Protein AF-A0ABD7CFW6-F1 (afdb_monomer)

pLDDT: mean 78.45, std 21.55, range [39.34, 96.31]

Nearest PDB structures (foldseek):
  1is1-assembly1_A  TM=9.417E-01  e=3.573E+00  Vibrio parahaemolyticus
  3lf9-assembly1_A  TM=8.559E-01  e=4.057E+00  synthetic construct
  4oyd-assembly2_D  TM=6.497E-01  e=6.324E+00  synthetic construct

Sequence (71 aa):
MILYDLLKNLIDNNYYEKEDMNNKLNVFYTFNQIDMEQYSELMARVNPAAKEDAGNQELNVEDTIEKAITQ

Or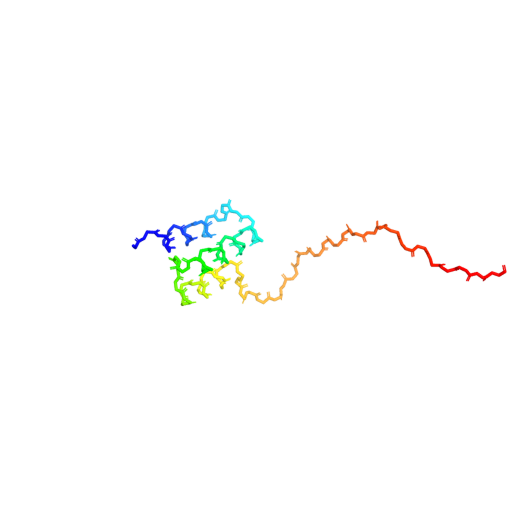ganism: Clostridium botulinum (NCBI:txid1491)

Foldseek 3Di:
DPVLVVLVVCLVVVVDQLVVSLVVLVVCVVVVVDDPVSSVVSNCSSVPPDDDDDDDDPDDPDDDDDDDDDD

Mean predicted aligned error: 12.4 Å

Secondary structure (DSSP, 8-state):
--HHHHHHHHHHTT-S-HHHHHHHHHHHHHTTSS-HHHHHHHHHHHS------------------------

Radius of gyration: 18.87 Å; Cα contacts (8 Å, |Δi|>4): 30; chains: 1; bounding box: 69×24×25 Å

Structure (mmCIF, N/CA/C/O backbone):
data_AF-A0ABD7CFW6-F1
#
_entry.id   AF-A0ABD7CFW6-F1
#
loop_
_atom_site.group_PDB
_atom_site.id
_atom_site.type_symbol
_atom_site.label_atom_id
_atom_site.label_alt_id
_atom_site.label_comp_id
_atom_site.label_asym_id
_atom_site.label_entity_id
_atom_site.label_seq_id
_atom_site.pdbx_PDB_ins_code
_atom_site.Cartn_x
_atom_site.Cartn_y
_atom_site.Cartn_z
_atom_site.occupancy
_atom_site.B_iso_or_equiv
_atom_site.auth_seq_id
_atom_site.auth_comp_id
_atom_site.auth_asym_id
_atom_site.auth_atom_id
_atom_site.pdbx_PDB_model_num
ATOM 1 N N . MET A 1 1 ? -14.733 4.245 -0.212 1.00 59.56 1 MET A N 1
ATOM 2 C CA . MET A 1 1 ? -14.270 3.127 -1.060 1.00 59.56 1 MET A CA 1
ATOM 3 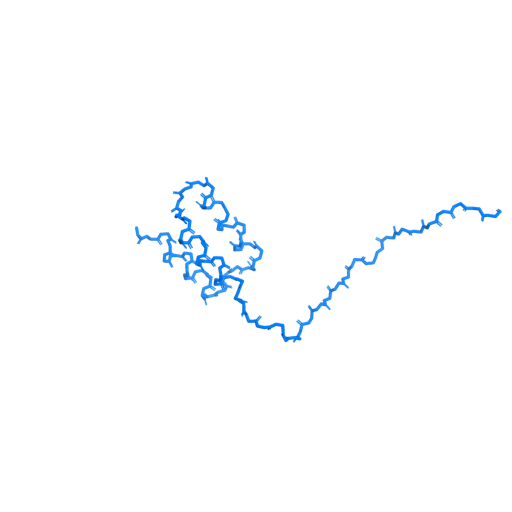C C . MET A 1 1 ? -13.650 3.682 -2.350 1.00 59.56 1 MET A C 1
ATOM 5 O O . MET A 1 1 ? -14.150 3.423 -3.425 1.00 59.56 1 MET A O 1
ATOM 9 N N . ILE A 1 2 ? -12.645 4.563 -2.232 1.00 83.50 2 ILE A N 1
ATOM 10 C CA . ILE A 1 2 ? -12.043 5.273 -3.387 1.00 83.50 2 ILE A CA 1
ATOM 11 C C . ILE A 1 2 ? -10.516 5.324 -3.237 1.00 83.50 2 ILE A C 1
ATOM 13 O O . ILE A 1 2 ? -9.792 5.150 -4.207 1.00 83.50 2 ILE A O 1
ATOM 17 N N . LEU A 1 3 ? -10.018 5.521 -2.007 1.00 91.38 3 LEU A N 1
ATOM 18 C CA . LEU A 1 3 ? -8.584 5.661 -1.757 1.00 91.38 3 LEU A CA 1
ATOM 19 C C . LEU A 1 3 ? -7.799 4.369 -2.013 1.00 91.38 3 LEU A C 1
ATOM 21 O O . LEU A 1 3 ? -6.792 4.423 -2.703 1.00 91.38 3 LEU A O 1
ATOM 25 N N . TYR A 1 4 ? -8.259 3.221 -1.508 1.00 93.31 4 TYR A N 1
ATOM 26 C CA . TYR A 1 4 ? -7.583 1.939 -1.739 1.00 93.31 4 TYR A CA 1
ATOM 27 C C . TYR A 1 4 ? -7.449 1.629 -3.238 1.00 93.31 4 TYR A C 1
ATOM 29 O O . TYR A 1 4 ? -6.348 1.365 -3.714 1.00 93.31 4 TYR A O 1
ATOM 37 N N . ASP A 1 5 ? -8.540 1.759 -3.997 1.00 94.12 5 ASP A N 1
ATOM 38 C CA . ASP A 1 5 ? -8.533 1.507 -5.442 1.00 94.12 5 ASP A CA 1
ATOM 39 C C . ASP A 1 5 ? -7.650 2.509 -6.195 1.00 94.12 5 ASP A C 1
ATOM 41 O O . ASP A 1 5 ? -6.967 2.143 -7.152 1.00 94.12 5 ASP A O 1
ATOM 45 N N . LEU A 1 6 ? -7.617 3.771 -5.751 1.00 94.25 6 LEU A N 1
ATOM 46 C CA . LEU A 1 6 ? -6.699 4.771 -6.288 1.00 94.25 6 LEU A CA 1
ATOM 47 C C . LEU A 1 6 ? -5.244 4.368 -6.035 1.00 94.25 6 LEU A C 1
ATOM 49 O O . LEU A 1 6 ? -4.469 4.316 -6.982 1.00 94.25 6 LEU A O 1
ATOM 53 N N . LEU A 1 7 ? -4.874 4.047 -4.794 1.00 94.62 7 LEU A N 1
ATOM 54 C CA . LEU A 1 7 ? -3.510 3.641 -4.439 1.00 94.62 7 LEU A CA 1
ATOM 55 C C . LEU A 1 7 ? -3.083 2.396 -5.212 1.00 94.62 7 LEU A C 1
ATOM 57 O O . LEU A 1 7 ? -1.988 2.363 -5.767 1.00 94.62 7 LEU A O 1
ATOM 61 N N . LYS A 1 8 ? -3.975 1.413 -5.326 1.00 94.50 8 LYS A N 1
ATOM 62 C CA . LYS A 1 8 ? -3.745 0.213 -6.125 1.00 94.50 8 LYS A CA 1
ATOM 63 C C . LYS A 1 8 ? -3.489 0.557 -7.594 1.00 94.50 8 LYS A C 1
ATOM 65 O O . LYS A 1 8 ? -2.504 0.092 -8.153 1.00 94.50 8 LYS A O 1
ATOM 70 N N . ASN A 1 9 ? -4.310 1.417 -8.202 1.00 94.56 9 ASN A N 1
ATOM 71 C CA . ASN A 1 9 ? -4.081 1.881 -9.573 1.00 94.56 9 ASN A CA 1
ATOM 72 C C . ASN A 1 9 ? -2.754 2.635 -9.719 1.00 94.56 9 ASN A C 1
ATOM 74 O O . ASN A 1 9 ? -2.086 2.488 -10.741 1.00 94.56 9 ASN A O 1
ATOM 78 N N . LEU A 1 10 ? -2.362 3.429 -8.719 1.00 94.38 10 LEU A N 1
ATOM 79 C CA . LEU A 1 10 ? -1.097 4.157 -8.751 1.00 94.38 10 LEU A CA 1
ATOM 80 C C . LEU A 1 10 ? 0.111 3.208 -8.774 1.00 94.38 10 LEU A C 1
ATOM 82 O O . LEU A 1 10 ? 1.065 3.459 -9.510 1.00 94.38 10 LEU A O 1
ATOM 86 N N . ILE A 1 11 ? 0.038 2.123 -7.999 1.00 94.44 11 ILE A N 1
ATOM 87 C CA . ILE A 1 11 ? 1.051 1.061 -7.944 1.00 94.44 11 ILE A CA 1
ATOM 88 C C . ILE A 1 11 ? 1.062 0.261 -9.250 1.00 94.44 11 ILE A C 1
ATOM 90 O O . ILE A 1 11 ? 2.111 0.126 -9.870 1.00 94.44 11 ILE A O 1
ATOM 94 N N . ASP A 1 12 ? -0.100 -0.221 -9.698 1.00 93.44 12 ASP A N 1
ATOM 95 C CA . ASP A 1 12 ? -0.222 -1.099 -10.871 1.00 93.44 12 ASP A CA 1
ATOM 96 C C . ASP A 1 12 ? 0.260 -0.418 -12.169 1.00 93.44 12 ASP A C 1
ATOM 98 O O . ASP A 1 12 ? 0.754 -1.084 -13.076 1.00 93.44 12 ASP A O 1
ATOM 102 N N . ASN A 1 13 ? 0.140 0.910 -12.259 1.00 94.88 13 ASN A N 1
ATOM 103 C CA . ASN A 1 13 ? 0.601 1.703 -13.405 1.00 94.88 13 ASN A CA 1
ATOM 104 C C . ASN A 1 13 ? 1.989 2.337 -13.194 1.00 94.88 13 ASN A C 1
ATOM 106 O O . ASN A 1 13 ? 2.433 3.107 -14.043 1.00 94.88 13 ASN A O 1
ATOM 110 N N . ASN A 1 14 ? 2.661 2.045 -12.075 1.00 91.75 14 ASN A N 1
ATOM 111 C CA . ASN A 1 14 ? 3.999 2.542 -11.748 1.00 91.75 14 ASN A CA 1
ATOM 112 C C . ASN A 1 14 ? 4.137 4.076 -11.876 1.00 91.75 14 ASN A C 1
ATOM 114 O O . ASN A 1 14 ? 5.103 4.585 -12.442 1.00 91.75 14 ASN A O 1
ATOM 118 N N . TYR A 1 15 ? 3.146 4.827 -11.372 1.00 93.94 15 TYR A N 1
ATOM 119 C CA . TYR A 1 15 ? 3.116 6.298 -11.467 1.00 93.94 15 TYR A CA 1
ATOM 120 C C . TYR A 1 15 ? 4.163 7.006 -10.596 1.00 93.94 15 TYR A C 1
ATOM 122 O O . TYR A 1 15 ? 4.389 8.204 -10.764 1.00 93.94 15 TYR A O 1
ATOM 130 N N . TYR A 1 16 ? 4.752 6.293 -9.639 1.00 93.75 16 TYR A N 1
ATOM 131 C CA . TYR A 1 16 ? 5.762 6.811 -8.726 1.00 93.75 16 TYR A CA 1
ATOM 132 C C . TYR A 1 16 ? 6.854 5.772 -8.519 1.00 93.75 16 TYR A C 1
ATOM 134 O O . TYR A 1 16 ? 6.598 4.570 -8.607 1.00 93.75 16 TYR A O 1
ATOM 142 N N . GLU A 1 17 ? 8.036 6.252 -8.147 1.00 92.81 17 GLU A N 1
ATOM 143 C CA . GLU A 1 17 ? 9.119 5.401 -7.678 1.00 92.81 17 GLU A CA 1
ATOM 144 C C . GLU A 1 17 ? 8.715 4.632 -6.416 1.00 92.81 17 GLU A C 1
ATOM 146 O O . GLU A 1 17 ? 7.867 5.054 -5.620 1.00 92.81 17 GLU A O 1
ATOM 151 N N . LYS A 1 18 ? 9.365 3.491 -6.206 1.00 90.31 18 LYS A N 1
ATOM 152 C CA . LYS A 1 18 ? 9.082 2.594 -5.081 1.00 90.31 18 LYS A CA 1
ATOM 153 C C . LYS A 1 18 ? 9.192 3.291 -3.720 1.00 90.31 18 LYS A C 1
ATOM 155 O O . LYS A 1 18 ? 8.337 3.090 -2.858 1.00 90.31 18 LYS A O 1
ATOM 160 N N . GLU A 1 19 ? 10.218 4.117 -3.523 1.00 92.38 19 GLU A N 1
ATOM 161 C CA . GLU A 1 19 ? 10.402 4.879 -2.282 1.00 92.38 19 GLU A CA 1
ATOM 162 C C . GLU A 1 19 ? 9.265 5.886 -2.058 1.00 92.38 19 GLU A C 1
ATOM 164 O O . GLU A 1 19 ? 8.665 5.923 -0.980 1.00 92.38 19 GLU A O 1
ATOM 169 N N . ASP A 1 20 ? 8.901 6.635 -3.099 1.00 94.44 20 ASP A N 1
ATOM 170 C CA . ASP A 1 20 ? 7.798 7.594 -3.056 1.00 94.44 20 ASP A CA 1
ATOM 171 C C . ASP A 1 20 ? 6.468 6.917 -2.737 1.00 94.44 20 ASP A C 1
ATOM 173 O O . ASP A 1 20 ? 5.664 7.448 -1.963 1.00 94.44 20 ASP A O 1
ATOM 177 N N . MET A 1 21 ? 6.225 5.739 -3.311 1.00 95.56 21 MET A N 1
ATOM 178 C CA . MET A 1 21 ? 5.012 4.981 -3.044 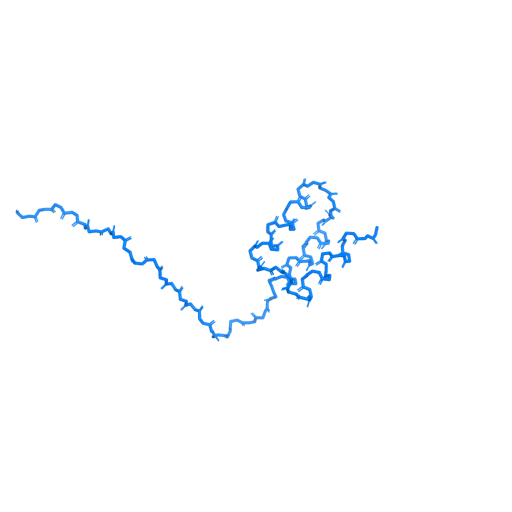1.00 95.56 21 MET A CA 1
ATOM 179 C C . MET A 1 21 ? 4.972 4.467 -1.600 1.00 95.56 21 MET A C 1
ATOM 181 O O . MET A 1 21 ? 3.956 4.642 -0.928 1.00 95.56 21 MET A O 1
ATOM 185 N N . ASN A 1 22 ? 6.080 3.931 -1.077 1.00 94.75 22 ASN A N 1
ATOM 186 C CA . ASN A 1 22 ? 6.183 3.522 0.330 1.00 94.75 22 ASN A CA 1
ATOM 187 C C . ASN A 1 22 ? 5.901 4.701 1.281 1.00 94.75 22 ASN A C 1
ATOM 189 O O . ASN A 1 22 ? 5.097 4.580 2.207 1.00 94.75 22 ASN A O 1
ATOM 193 N N . ASN A 1 23 ? 6.497 5.870 1.026 1.00 96.12 23 ASN A N 1
ATOM 194 C CA . ASN A 1 23 ? 6.284 7.070 1.840 1.00 96.12 23 ASN A CA 1
ATOM 195 C C . ASN A 1 23 ? 4.822 7.533 1.819 1.00 96.12 23 ASN A C 1
ATOM 197 O O . ASN A 1 23 ? 4.265 7.890 2.859 1.00 96.12 23 ASN A O 1
ATOM 201 N N . LYS A 1 24 ? 4.165 7.485 0.656 1.00 95.25 24 LYS A N 1
ATOM 202 C CA . LYS A 1 24 ? 2.735 7.803 0.540 1.00 95.25 24 LYS A CA 1
ATOM 203 C C . LYS A 1 24 ? 1.878 6.829 1.346 1.00 95.25 24 LYS A C 1
ATOM 205 O O . LYS A 1 24 ? 1.043 7.282 2.126 1.00 95.25 24 LYS A O 1
ATOM 210 N N . LEU A 1 25 ? 2.097 5.519 1.207 1.00 96.06 25 LEU A N 1
ATOM 211 C CA . LEU A 1 25 ? 1.359 4.500 1.965 1.00 96.06 25 LEU A CA 1
ATOM 212 C C . LEU A 1 25 ? 1.525 4.690 3.481 1.00 96.06 25 LEU A C 1
ATOM 214 O O . LEU A 1 25 ? 0.529 4.649 4.205 1.00 96.06 25 LEU A O 1
ATOM 218 N N . ASN A 1 26 ? 2.740 5.003 3.946 1.00 95.50 26 ASN A N 1
ATOM 219 C CA . ASN A 1 26 ? 3.022 5.321 5.350 1.00 95.50 26 ASN A CA 1
ATOM 220 C C . ASN A 1 26 ? 2.205 6.516 5.849 1.00 95.50 26 ASN A C 1
ATOM 222 O O . ASN A 1 26 ? 1.639 6.468 6.942 1.00 95.50 26 ASN A O 1
ATOM 226 N N . VAL A 1 27 ? 2.125 7.587 5.055 1.00 96.31 27 VAL A N 1
ATOM 227 C CA . VAL A 1 27 ? 1.332 8.775 5.392 1.00 96.31 27 VAL A CA 1
ATOM 228 C C . VAL A 1 27 ? -0.147 8.406 5.498 1.00 96.31 27 VAL A C 1
ATOM 230 O O . VAL A 1 27 ? -0.768 8.682 6.523 1.00 96.31 27 VAL A O 1
ATOM 233 N N . PHE A 1 28 ? -0.715 7.727 4.497 1.00 95.25 28 PHE A N 1
ATOM 234 C CA . PHE A 1 28 ? -2.131 7.341 4.529 1.00 95.25 28 PHE A CA 1
ATOM 235 C C . PHE A 1 28 ? -2.464 6.435 5.718 1.00 95.25 28 PHE A C 1
ATOM 237 O O . PHE A 1 28 ? -3.493 6.638 6.364 1.00 95.25 28 PHE A O 1
ATOM 244 N N . TYR A 1 29 ? -1.583 5.493 6.051 1.00 95.19 29 TYR A N 1
ATOM 245 C CA . TYR A 1 29 ? -1.737 4.637 7.224 1.00 95.19 29 TYR A CA 1
ATOM 246 C C . TYR A 1 29 ? -1.633 5.425 8.540 1.00 95.19 29 TYR A C 1
ATOM 248 O O . TYR A 1 29 ? -2.488 5.287 9.410 1.00 95.19 29 TYR A O 1
ATOM 256 N N . THR A 1 30 ? -0.655 6.330 8.666 1.00 95.75 30 THR A N 1
ATOM 257 C CA . THR A 1 30 ? -0.470 7.179 9.864 1.00 95.75 30 THR A CA 1
ATOM 258 C C . THR A 1 30 ? -1.706 8.026 10.167 1.00 95.75 30 THR A C 1
ATOM 260 O O . THR A 1 30 ? -2.063 8.232 11.326 1.00 95.75 30 THR A O 1
ATOM 263 N N . PHE A 1 31 ? -2.394 8.496 9.125 1.00 95.62 31 PHE A N 1
ATOM 264 C CA . PHE A 1 31 ? -3.630 9.270 9.247 1.00 95.62 31 PHE A CA 1
ATOM 265 C C . PHE A 1 31 ? -4.902 8.405 9.274 1.00 95.62 31 PHE A C 1
ATOM 267 O O . PHE A 1 31 ? -6.000 8.942 9.104 1.00 95.62 31 PHE A O 1
ATOM 274 N N . ASN A 1 32 ? -4.771 7.087 9.481 1.00 93.38 32 ASN A N 1
ATOM 275 C CA . ASN A 1 32 ? -5.865 6.109 9.508 1.00 93.38 32 ASN A CA 1
ATOM 276 C C . ASN A 1 32 ? -6.794 6.198 8.278 1.00 93.38 32 ASN A C 1
ATOM 278 O O . ASN A 1 32 ? -7.998 5.97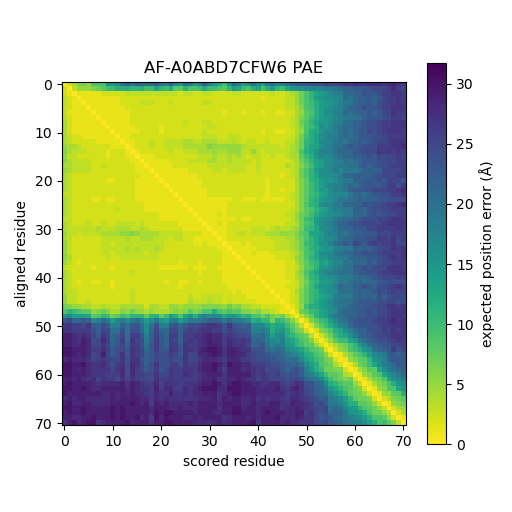0 8.380 1.00 93.38 32 ASN A O 1
ATOM 282 N N . GLN A 1 33 ? -6.255 6.591 7.118 1.00 94.12 33 GLN A N 1
ATOM 283 C CA . GLN A 1 33 ? -7.007 6.686 5.859 1.00 94.12 33 GLN A CA 1
ATOM 284 C C . GLN A 1 33 ? -7.156 5.323 5.174 1.00 94.12 33 GLN A C 1
ATOM 286 O O . GLN A 1 33 ? -8.068 5.128 4.371 1.00 94.12 33 GLN A O 1
ATOM 291 N N . ILE A 1 34 ? -6.250 4.403 5.494 1.00 94.31 34 ILE A N 1
ATOM 292 C CA . ILE A 1 34 ? -6.280 2.992 5.120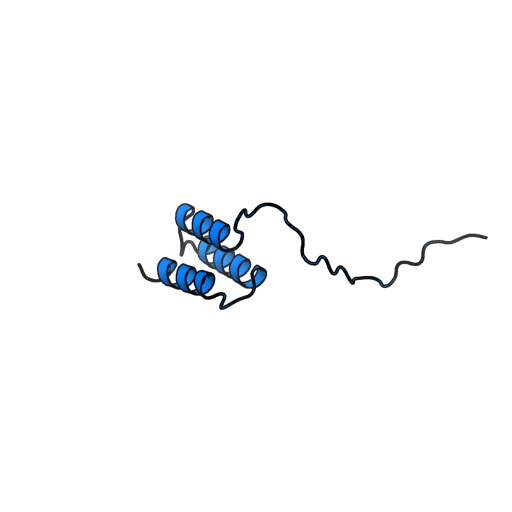 1.00 94.31 34 ILE A CA 1
ATOM 293 C C . ILE A 1 34 ? -6.061 2.161 6.381 1.00 94.31 34 ILE A C 1
ATOM 295 O O . ILE A 1 34 ? -5.363 2.599 7.301 1.00 94.31 34 ILE A O 1
ATOM 299 N N . ASP A 1 35 ? -6.668 0.982 6.431 1.00 94.19 35 ASP A N 1
ATOM 300 C CA . ASP A 1 35 ? -6.457 0.047 7.532 1.00 94.19 35 ASP A CA 1
ATOM 301 C C . ASP A 1 35 ? -5.149 -0.750 7.363 1.00 94.19 35 ASP A C 1
ATOM 303 O O . ASP A 1 35 ? -4.436 -0.646 6.360 1.00 94.19 35 ASP A O 1
ATOM 307 N N . MET A 1 36 ? -4.807 -1.532 8.387 1.00 93.88 36 MET A N 1
ATOM 308 C CA . MET A 1 36 ? -3.590 -2.345 8.404 1.00 93.88 36 MET A CA 1
ATOM 309 C C . MET A 1 36 ? -3.573 -3.408 7.295 1.00 93.88 36 MET A C 1
ATOM 311 O O . MET A 1 36 ? -2.507 -3.690 6.747 1.00 93.88 36 MET A O 1
ATOM 315 N N . GLU A 1 37 ? -4.725 -3.995 6.966 1.00 93.94 37 GLU A N 1
ATOM 316 C CA . GLU A 1 37 ? -4.836 -5.044 5.950 1.00 93.94 37 GLU A CA 1
ATOM 317 C C . GLU A 1 37 ? -4.561 -4.459 4.560 1.00 93.94 37 GLU A C 1
ATOM 319 O O . GLU A 1 37 ? -3.681 -4.934 3.840 1.00 93.94 37 GLU A O 1
ATOM 324 N N . GLN A 1 38 ? -5.216 -3.342 4.244 1.00 94.12 38 GLN A N 1
ATOM 325 C CA . GLN A 1 38 ? -5.014 -2.563 3.027 1.00 94.12 38 GLN A CA 1
ATOM 326 C C . GLN A 1 38 ? -3.573 -2.077 2.893 1.00 94.12 38 GLN A C 1
ATOM 328 O O . GLN A 1 38 ? -2.965 -2.225 1.834 1.00 94.12 38 GLN A O 1
ATOM 333 N N . TYR A 1 39 ? -3.009 -1.507 3.959 1.00 95.00 39 TYR A N 1
ATOM 334 C CA . TYR A 1 39 ? -1.624 -1.050 3.962 1.00 95.00 39 TYR A CA 1
ATOM 335 C C . TYR A 1 39 ? -0.653 -2.204 3.688 1.00 95.00 39 TYR A C 1
ATOM 337 O O . TYR A 1 39 ? 0.211 -2.080 2.819 1.00 95.00 39 TYR A O 1
ATOM 345 N N . SER A 1 40 ? -0.813 -3.340 4.374 1.00 94.19 40 SER A N 1
ATOM 346 C CA . SER A 1 40 ? 0.067 -4.496 4.190 1.00 94.19 40 SER A CA 1
ATOM 347 C C . SER A 1 40 ? -0.021 -5.064 2.773 1.00 94.19 40 SER A C 1
ATOM 349 O O . SER A 1 40 ? 1.005 -5.443 2.205 1.00 94.19 40 SER A O 1
ATOM 351 N N . GLU A 1 41 ? -1.217 -5.112 2.187 1.00 94.19 41 GLU A N 1
ATOM 352 C CA . GLU A 1 41 ? -1.406 -5.585 0.817 1.00 94.19 41 GLU A CA 1
ATOM 353 C C . GLU A 1 41 ? -0.754 -4.640 -0.203 1.00 94.19 41 GLU A C 1
ATOM 355 O O . GLU A 1 41 ? -0.010 -5.082 -1.081 1.00 94.19 41 GLU A O 1
ATOM 360 N N . LEU A 1 42 ? -0.987 -3.331 -0.074 1.00 94.44 42 LEU A N 1
ATOM 361 C CA . LEU A 1 42 ? -0.410 -2.324 -0.967 1.00 94.44 42 LEU A CA 1
ATOM 362 C C . LEU A 1 42 ? 1.123 -2.299 -0.853 1.00 94.44 42 LEU A C 1
ATOM 364 O O . LEU A 1 42 ? 1.808 -2.268 -1.873 1.00 94.44 42 LEU A O 1
ATOM 368 N N . MET A 1 43 ? 1.677 -2.416 0.357 1.00 94.12 43 MET A N 1
ATOM 369 C CA . MET A 1 43 ? 3.126 -2.509 0.577 1.00 94.12 43 MET A CA 1
ATOM 370 C C . MET A 1 43 ? 3.742 -3.758 -0.060 1.00 94.12 43 MET A C 1
ATOM 372 O O . MET A 1 43 ? 4.838 -3.677 -0.619 1.00 94.12 43 MET A O 1
ATOM 376 N N . ALA A 1 44 ? 3.051 -4.900 -0.015 1.00 93.69 44 ALA A N 1
ATOM 377 C CA . ALA A 1 44 ? 3.496 -6.125 -0.679 1.00 93.69 44 ALA A CA 1
ATOM 378 C C . ALA A 1 44 ? 3.449 -6.006 -2.211 1.00 93.69 44 ALA A C 1
ATOM 380 O O . ALA A 1 44 ? 4.278 -6.597 -2.898 1.00 93.69 44 ALA A O 1
ATOM 381 N N . ARG A 1 45 ? 2.515 -5.219 -2.760 1.00 92.12 45 ARG A N 1
ATOM 382 C CA . ARG A 1 45 ? 2.443 -4.926 -4.202 1.00 92.12 45 ARG A CA 1
ATOM 383 C C . ARG A 1 45 ? 3.563 -3.998 -4.666 1.00 92.12 45 ARG A C 1
ATOM 385 O O . ARG A 1 45 ? 4.101 -4.207 -5.745 1.00 92.12 45 ARG A O 1
ATOM 392 N N . VAL A 1 46 ? 3.930 -3.00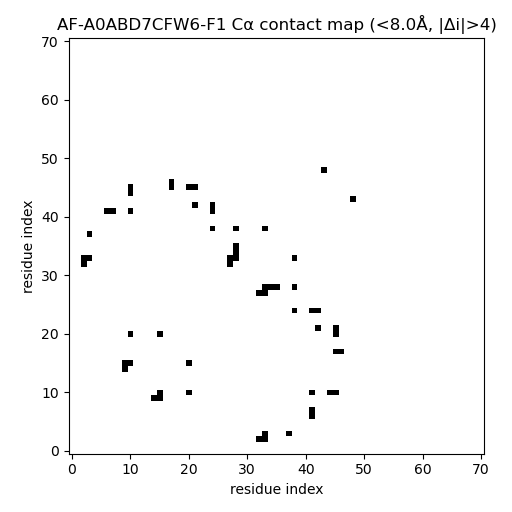6 -3.853 1.00 91.94 46 VAL A N 1
ATOM 393 C CA . VAL A 1 46 ? 5.072 -2.104 -4.112 1.00 91.94 46 VAL A CA 1
ATOM 394 C C . VAL A 1 46 ? 6.403 -2.842 -3.995 1.00 91.94 46 VAL A C 1
ATOM 396 O O . VAL A 1 46 ? 7.354 -2.571 -4.728 1.00 91.94 46 VAL A O 1
ATOM 399 N N . ASN A 1 47 ? 6.477 -3.786 -3.060 1.00 88.00 47 ASN A N 1
ATOM 400 C CA . ASN A 1 47 ? 7.661 -4.582 -2.778 1.00 88.00 47 ASN A CA 1
ATOM 401 C C . ASN A 1 47 ? 7.357 -6.060 -3.038 1.00 88.00 47 ASN A C 1
ATOM 403 O O . ASN A 1 47 ? 7.336 -6.845 -2.085 1.00 88.00 47 ASN A O 1
ATOM 407 N N . PRO A 1 48 ? 7.091 -6.453 -4.299 1.00 83.69 48 PRO A N 1
ATOM 408 C CA . PRO A 1 48 ? 6.765 -7.833 -4.596 1.00 83.69 48 PRO A CA 1
ATOM 409 C C . PRO A 1 48 ? 7.946 -8.701 -4.176 1.00 83.69 48 PRO A C 1
ATOM 411 O O . PRO A 1 48 ? 9.084 -8.457 -4.576 1.00 83.69 48 PRO A O 1
ATOM 414 N N . ALA A 1 49 ? 7.672 -9.722 -3.364 1.00 67.31 49 ALA A N 1
ATOM 415 C CA . ALA A 1 49 ? 8.636 -10.757 -3.013 1.00 67.31 49 ALA A CA 1
ATOM 416 C C . ALA A 1 49 ? 8.872 -11.677 -4.227 1.00 67.31 49 ALA A C 1
ATOM 418 O O . ALA A 1 49 ? 8.604 -12.877 -4.193 1.00 67.31 49 ALA A O 1
ATOM 419 N N . ALA A 1 50 ? 9.318 -11.108 -5.344 1.00 57.19 50 ALA A N 1
ATOM 420 C CA . ALA A 1 50 ? 9.996 -11.869 -6.369 1.00 57.19 50 ALA A CA 1
ATOM 421 C C . ALA A 1 50 ? 11.406 -12.140 -5.845 1.00 57.19 50 ALA A 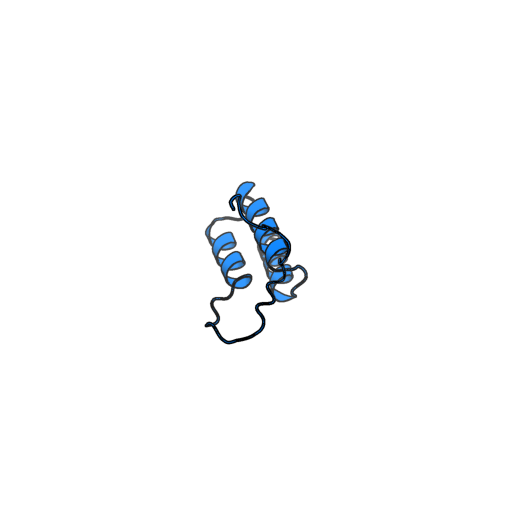C 1
ATOM 423 O O . ALA A 1 50 ? 12.079 -11.248 -5.331 1.00 57.19 50 ALA A O 1
ATOM 424 N N . LYS A 1 51 ? 11.788 -13.411 -5.917 1.00 49.75 51 LYS A N 1
ATOM 425 C CA . LYS A 1 51 ? 13.110 -13.936 -5.597 1.00 49.75 51 LYS A CA 1
ATOM 426 C C . LYS A 1 51 ? 14.199 -12.993 -6.099 1.00 49.75 51 LYS A C 1
ATOM 428 O O . LYS A 1 51 ? 14.071 -12.444 -7.189 1.00 49.75 51 LYS A O 1
ATOM 433 N N . GLU A 1 52 ? 15.257 -12.869 -5.309 1.00 47.91 52 GLU A N 1
ATOM 434 C CA . GLU A 1 52 ? 16.561 -12.422 -5.782 1.00 47.91 52 GLU A CA 1
ATOM 435 C C . GLU A 1 52 ? 16.837 -13.038 -7.163 1.00 47.91 52 GLU A C 1
ATOM 437 O O . GLU A 1 52 ? 17.056 -14.242 -7.272 1.00 47.91 52 GLU A O 1
ATOM 442 N N . ASP A 1 53 ? 16.780 -12.230 -8.217 1.00 45.28 53 ASP A N 1
ATOM 443 C CA . ASP A 1 53 ? 17.520 -12.482 -9.444 1.00 45.28 53 ASP A CA 1
ATOM 444 C C . ASP A 1 53 ? 17.948 -11.132 -10.030 1.00 45.28 53 ASP A C 1
ATOM 446 O O . ASP A 1 53 ? 17.143 -10.343 -10.520 1.00 45.28 53 ASP A O 1
ATOM 450 N N . ALA A 1 54 ? 19.237 -10.863 -9.818 1.00 48.66 54 ALA A N 1
ATOM 451 C CA . ALA A 1 54 ? 20.166 -10.135 -10.673 1.00 48.66 54 ALA A CA 1
ATOM 452 C C . ALA A 1 54 ? 19.654 -8.914 -11.466 1.00 48.66 54 ALA A C 1
ATOM 454 O O . ALA A 1 54 ? 19.059 -9.038 -12.533 1.00 48.66 54 ALA A O 1
ATOM 455 N N . GLY A 1 55 ? 20.076 -7.718 -11.043 1.00 41.97 55 GLY A N 1
ATOM 456 C CA . GLY A 1 55 ? 20.101 -6.562 -11.940 1.00 41.97 55 GLY A CA 1
ATOM 457 C C . GLY A 1 55 ? 20.243 -5.219 -11.243 1.00 41.97 55 GLY A C 1
ATOM 458 O O . GLY A 1 55 ? 19.261 -4.510 -11.079 1.00 41.97 55 GLY A O 1
ATOM 459 N N . ASN A 1 56 ? 21.494 -4.861 -10.944 1.00 41.38 56 ASN A N 1
ATOM 460 C CA . ASN A 1 56 ? 21.988 -3.490 -10.760 1.00 41.38 56 ASN A CA 1
ATOM 461 C C . ASN A 1 56 ? 21.848 -2.904 -9.346 1.00 41.38 56 ASN A C 1
ATOM 463 O O . ASN A 1 56 ? 21.095 -1.971 -9.078 1.00 41.38 56 ASN A O 1
ATOM 467 N N . GLN A 1 57 ? 22.720 -3.397 -8.464 1.00 45.75 57 GLN A N 1
ATOM 468 C CA . GLN A 1 57 ? 23.465 -2.491 -7.595 1.00 45.75 57 GLN A CA 1
ATOM 469 C C . GLN A 1 57 ? 24.318 -1.572 -8.484 1.00 45.75 57 GLN A C 1
ATOM 471 O O . GLN A 1 57 ? 25.288 -2.031 -9.077 1.00 45.75 57 GLN A O 1
ATOM 476 N N . GLU A 1 58 ? 24.006 -0.283 -8.530 1.00 39.34 58 GLU A N 1
ATOM 477 C CA . GLU A 1 58 ? 25.044 0.742 -8.654 1.00 39.34 58 GLU A CA 1
ATOM 478 C C . GLU A 1 58 ? 25.023 1.566 -7.369 1.00 39.34 58 GLU A C 1
ATOM 480 O O . GLU A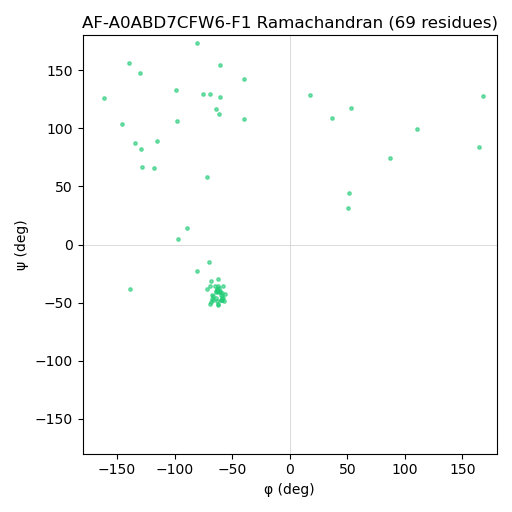 1 58 ? 24.309 2.553 -7.210 1.00 39.34 58 GLU A O 1
ATOM 485 N N . LEU A 1 59 ? 25.807 1.080 -6.406 1.00 43.53 59 LEU A N 1
ATOM 486 C CA . LEU A 1 59 ? 26.417 1.918 -5.390 1.00 43.53 59 LEU A CA 1
ATOM 487 C C . LEU A 1 59 ? 27.379 2.856 -6.118 1.00 43.53 59 LEU A C 1
ATOM 489 O O . LEU A 1 59 ? 28.373 2.393 -6.669 1.00 43.53 59 LEU A O 1
ATOM 493 N N . ASN A 1 60 ? 27.123 4.158 -6.073 1.00 47.66 60 ASN A N 1
ATOM 494 C CA . ASN A 1 60 ? 28.215 5.112 -6.163 1.00 47.66 60 ASN A CA 1
ATOM 495 C C . ASN A 1 60 ? 28.040 6.188 -5.093 1.00 47.66 60 ASN A C 1
ATOM 497 O O . ASN A 1 60 ? 27.399 7.216 -5.299 1.00 47.66 60 ASN A O 1
ATOM 501 N N . VAL A 1 61 ? 28.582 5.891 -3.913 1.00 49.25 61 VAL A N 1
ATOM 502 C CA . VAL A 1 61 ? 28.962 6.904 -2.929 1.00 49.25 61 VAL A CA 1
ATOM 503 C C . VAL A 1 61 ? 30.412 6.609 -2.539 1.00 49.25 61 VAL A C 1
ATOM 505 O O . VAL A 1 61 ? 30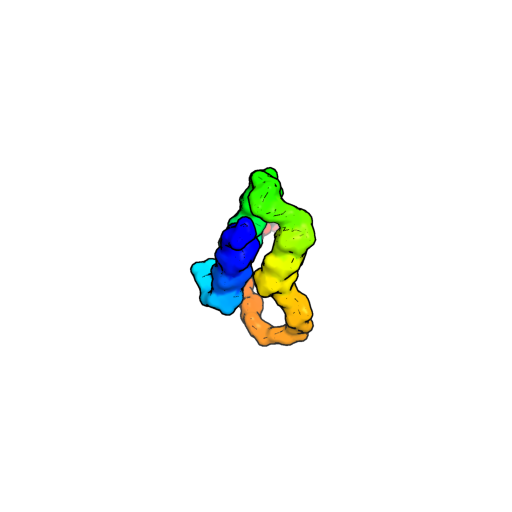.698 6.163 -1.431 1.00 49.25 61 VAL A O 1
ATOM 508 N N . GLU A 1 62 ? 31.328 6.779 -3.492 1.00 50.00 62 GLU A N 1
ATOM 509 C CA . GLU A 1 62 ? 32.750 6.972 -3.204 1.00 50.00 62 GLU A CA 1
ATOM 510 C C . GLU A 1 62 ? 33.068 8.469 -3.254 1.00 50.00 62 GLU A C 1
ATOM 512 O O . GLU A 1 62 ? 33.063 9.059 -4.325 1.00 50.00 62 GLU A O 1
ATOM 517 N N . ASP A 1 63 ? 33.277 9.065 -2.077 1.00 47.88 63 ASP A N 1
ATOM 518 C CA . ASP A 1 63 ? 34.272 10.105 -1.735 1.00 47.88 63 ASP A CA 1
ATOM 519 C C . ASP A 1 63 ? 33.881 10.659 -0.345 1.00 47.88 63 ASP A C 1
ATOM 521 O O . ASP A 1 63 ? 32.731 11.023 -0.127 1.00 47.88 63 ASP A O 1
ATOM 525 N N . THR A 1 64 ? 34.694 10.751 0.706 1.00 47.47 64 THR A N 1
ATOM 526 C CA . THR A 1 64 ? 36.119 10.515 0.944 1.00 47.47 64 THR A CA 1
ATOM 527 C C . THR A 1 64 ? 36.241 10.366 2.472 1.00 47.47 64 THR A C 1
ATOM 529 O O . THR A 1 64 ? 35.812 11.256 3.207 1.00 47.47 64 THR A O 1
ATOM 532 N N . ILE A 1 65 ? 36.823 9.284 2.997 1.00 50.34 65 ILE A N 1
ATOM 533 C CA . ILE A 1 65 ? 37.359 9.285 4.372 1.00 50.34 65 ILE A CA 1
ATOM 534 C C . ILE A 1 65 ? 38.791 8.767 4.292 1.00 50.34 65 ILE A C 1
ATOM 536 O O . ILE A 1 65 ? 39.060 7.587 4.514 1.00 50.34 65 ILE A O 1
ATOM 540 N N . GLU A 1 66 ? 39.722 9.658 3.948 1.00 57.12 66 GLU A N 1
ATOM 541 C CA . GLU A 1 66 ? 41.133 9.395 4.204 1.00 57.12 66 GLU A CA 1
ATOM 542 C C . GLU A 1 66 ? 41.399 9.441 5.710 1.00 57.12 66 GLU A C 1
ATOM 544 O O . GLU A 1 66 ? 40.982 10.328 6.457 1.00 57.12 66 GLU A O 1
ATOM 549 N N . LYS A 1 67 ? 42.063 8.382 6.147 1.00 53.56 67 LYS A N 1
ATOM 550 C CA . LYS A 1 67 ? 42.230 7.925 7.514 1.00 53.56 67 LYS A CA 1
ATOM 551 C C . LYS A 1 67 ? 43.588 8.393 8.047 1.00 53.56 67 LYS A C 1
ATOM 553 O O . LYS A 1 67 ? 44.601 8.156 7.411 1.00 53.56 67 LYS A O 1
ATOM 558 N N . ALA A 1 68 ? 43.567 8.944 9.260 1.00 45.91 68 ALA A N 1
ATOM 559 C CA . ALA A 1 68 ? 44.581 8.853 10.320 1.00 45.91 68 ALA A CA 1
ATOM 560 C C . ALA A 1 68 ? 46.066 9.209 10.041 1.00 45.91 68 ALA A C 1
ATOM 562 O O . ALA A 1 68 ? 46.797 8.504 9.362 1.00 45.91 68 ALA A O 1
ATOM 563 N N . ILE A 1 69 ? 46.524 10.241 10.758 1.00 49.03 69 ILE A N 1
ATOM 564 C CA . ILE A 1 69 ? 47.667 10.261 11.698 1.00 49.03 69 ILE A CA 1
ATOM 565 C C . ILE A 1 69 ? 48.691 9.096 11.604 1.00 49.03 69 ILE A C 1
ATOM 567 O O . ILE A 1 69 ? 48.351 7.940 11.859 1.00 49.03 69 ILE A O 1
ATOM 571 N N . THR A 1 70 ? 49.973 9.492 11.515 1.00 43.84 70 THR A N 1
ATOM 572 C CA . THR A 1 70 ? 51.223 8.868 12.035 1.00 43.84 70 THR A CA 1
ATOM 573 C C . THR A 1 70 ? 52.186 8.283 10.992 1.00 43.84 70 THR A C 1
ATOM 575 O O . THR A 1 70 ? 52.055 7.122 10.613 1.00 43.84 70 THR A O 1
ATOM 578 N N . GLN A 1 71 ? 53.230 9.053 10.656 1.00 43.16 71 GLN A N 1
ATOM 579 C CA . GLN A 1 71 ? 54.643 8.692 10.877 1.00 43.16 71 GLN A CA 1
ATOM 580 C C . GLN A 1 71 ? 55.428 9.943 11.276 1.00 43.16 71 GLN A C 1
ATOM 582 O O . GLN A 1 71 ? 55.066 11.032 10.776 1.00 43.16 71 GLN A O 1
#

Solvent-accessible surface area (backbone atoms only — not comparable to full-atom values): 4799 Å² total; per-residue (Å²): 144,54,65,69,62,48,54,50,52,41,57,78,66,58,76,56,56,63,68,60,46,52,54,49,52,51,50,38,43,76,68,64,74,42,55,72,68,59,48,54,52,53,51,42,66,69,55,57,89,67,73,96,72,88,86,77,88,78,86,83,87,87,84,84,84,88,75,79,90,88,132